Protein AF-A0A3L7PLQ2-F1 (afdb_monomer_lite)

Structure (mmCIF, N/CA/C/O backbone):
data_AF-A0A3L7PLQ2-F1
#
_entry.id   AF-A0A3L7PLQ2-F1
#
loop_
_atom_site.group_PDB
_atom_site.id
_atom_site.type_symbol
_atom_site.label_atom_id
_atom_site.label_alt_id
_atom_site.label_comp_id
_atom_site.label_asym_id
_atom_site.label_entity_id
_atom_site.label_seq_id
_atom_site.pdbx_PDB_ins_code
_atom_site.Cartn_x
_atom_site.Cartn_y
_atom_site.Cartn_z
_atom_site.occupancy
_atom_site.B_iso_or_equiv
_atom_site.auth_seq_id
_atom_site.auth_comp_id
_atom_site.auth_asym_id
_atom_site.auth_atom_id
_atom_site.pdbx_PDB_model_num
ATOM 1 N N . MET A 1 1 ? 44.039 -1.936 -49.612 1.00 65.06 1 MET A N 1
ATOM 2 C CA . MET A 1 1 ? 42.851 -1.224 -49.116 1.00 65.06 1 MET A CA 1
ATOM 3 C C . MET A 1 1 ? 43.174 0.249 -49.096 1.00 65.06 1 MET A C 1
ATOM 5 O O . MET A 1 1 ? 44.189 0.625 -48.514 1.00 65.06 1 MET A O 1
ATOM 9 N N . THR A 1 2 ? 42.388 1.055 -49.796 1.00 90.12 2 THR A N 1
ATOM 10 C CA . THR A 1 2 ? 42.508 2.514 -49.727 1.00 90.12 2 THR A CA 1
ATOM 11 C C . THR A 1 2 ? 41.952 3.009 -48.389 1.00 90.12 2 THR A C 1
ATOM 13 O O . THR A 1 2 ? 41.166 2.321 -47.739 1.00 90.12 2 THR A O 1
ATOM 16 N N . VAL A 1 3 ? 42.364 4.196 -47.938 1.00 89.31 3 VAL A N 1
ATOM 17 C CA . VAL A 1 3 ? 41.874 4.770 -46.668 1.00 89.31 3 VAL A CA 1
ATOM 18 C C . VAL A 1 3 ? 40.345 4.903 -46.673 1.00 89.31 3 VAL A C 1
ATOM 20 O O . VAL A 1 3 ? 39.710 4.678 -45.649 1.00 89.31 3 VAL A O 1
ATOM 23 N N . MET A 1 4 ? 39.750 5.203 -47.829 1.00 88.06 4 MET A N 1
ATOM 24 C CA . MET A 1 4 ? 38.302 5.347 -47.989 1.00 88.06 4 MET A CA 1
ATOM 25 C C . MET A 1 4 ? 37.549 4.025 -47.776 1.00 88.06 4 MET A C 1
ATOM 27 O O . MET A 1 4 ? 36.592 3.993 -47.009 1.00 88.06 4 MET A O 1
ATOM 31 N N . GLU A 1 5 ? 38.035 2.923 -48.356 1.00 87.88 5 GLU A N 1
ATOM 32 C CA . GLU A 1 5 ? 37.451 1.580 -48.181 1.00 87.88 5 GLU A CA 1
ATOM 33 C C . GLU A 1 5 ? 37.449 1.134 -46.713 1.00 87.88 5 GLU A C 1
ATOM 35 O O . GLU A 1 5 ? 36.520 0.470 -46.257 1.00 87.88 5 GLU A O 1
ATOM 40 N N . VAL A 1 6 ? 38.482 1.510 -45.949 1.00 90.06 6 VAL A N 1
ATOM 41 C CA . VAL A 1 6 ? 38.550 1.210 -44.511 1.00 90.06 6 VAL A CA 1
ATOM 42 C C . VAL A 1 6 ? 37.456 1.963 -43.749 1.00 90.06 6 VAL A C 1
ATOM 44 O O . VAL A 1 6 ? 36.785 1.368 -42.908 1.00 90.06 6 VAL A O 1
ATOM 47 N N . TRP A 1 7 ? 37.232 3.245 -44.053 1.00 90.62 7 TRP A N 1
ATOM 48 C CA . TRP A 1 7 ? 36.162 4.035 -43.431 1.00 90.62 7 TRP A CA 1
ATOM 49 C C . TRP A 1 7 ? 34.759 3.532 -43.795 1.00 90.62 7 TRP A C 1
ATOM 51 O O . TRP A 1 7 ? 33.880 3.511 -42.932 1.00 90.62 7 TRP A O 1
ATOM 61 N N . GLU A 1 8 ? 34.548 3.082 -45.032 1.00 88.81 8 GLU A N 1
ATOM 62 C CA . GLU A 1 8 ? 33.285 2.470 -45.463 1.00 88.81 8 GLU A CA 1
ATOM 63 C C . GLU A 1 8 ? 33.032 1.124 -44.772 1.00 88.81 8 GLU A C 1
ATOM 65 O O . GLU A 1 8 ? 31.939 0.883 -44.263 1.00 88.81 8 GLU A O 1
ATOM 70 N N . LEU A 1 9 ? 34.046 0.260 -44.665 1.00 89.94 9 LEU A N 1
ATOM 71 C CA . LEU A 1 9 ? 33.911 -1.005 -43.941 1.00 89.94 9 LEU A CA 1
ATOM 72 C C . LEU A 1 9 ? 33.568 -0.768 -42.463 1.00 89.94 9 LEU A C 1
ATOM 74 O O . LEU A 1 9 ? 32.703 -1.447 -41.910 1.00 89.94 9 LEU A O 1
ATOM 78 N N . LEU A 1 10 ? 34.218 0.210 -41.827 1.00 88.81 10 LEU A N 1
ATOM 79 C CA . LEU A 1 10 ? 33.935 0.584 -40.442 1.00 88.81 10 LEU A CA 1
ATOM 80 C C . LEU A 1 10 ? 32.506 1.112 -40.268 1.00 88.81 10 LEU A C 1
ATOM 82 O O . LEU A 1 10 ? 31.853 0.753 -39.287 1.00 88.81 10 LEU A O 1
ATOM 86 N N . SER A 1 11 ? 31.996 1.914 -41.208 1.00 88.06 11 SER A N 1
ATOM 87 C CA . SER A 1 11 ? 30.613 2.400 -41.142 1.00 88.06 11 SER A CA 1
ATOM 88 C C . SER A 1 11 ? 29.617 1.242 -41.246 1.00 88.06 11 SER A C 1
ATOM 90 O O . SER A 1 11 ? 28.710 1.155 -40.419 1.00 88.06 11 SER A O 1
ATOM 92 N N . TYR A 1 12 ? 29.847 0.279 -42.147 1.00 90.88 12 TYR A N 1
ATOM 93 C CA . TYR A 1 12 ? 29.020 -0.925 -42.239 1.00 90.88 12 TYR A CA 1
ATOM 94 C C . TYR A 1 12 ? 29.078 -1.783 -40.977 1.00 90.88 12 TYR A C 1
ATOM 96 O O . TYR A 1 12 ? 28.036 -2.243 -40.516 1.00 90.88 12 TYR A O 1
ATOM 104 N N . VAL A 1 13 ? 30.253 -1.959 -40.367 1.00 92.00 13 VAL A N 1
ATOM 105 C CA . VAL A 1 13 ? 30.382 -2.671 -39.086 1.00 92.00 13 VAL A CA 1
ATOM 106 C C . VAL A 1 13 ? 29.563 -1.978 -37.994 1.00 92.00 13 VAL A C 1
ATOM 108 O O . VAL A 1 13 ? 28.806 -2.636 -37.282 1.00 92.00 13 VAL A O 1
ATOM 111 N N . VAL A 1 14 ? 29.642 -0.651 -37.877 1.00 91.88 14 VAL A N 1
ATOM 112 C CA . VAL A 1 14 ? 28.861 0.106 -36.885 1.00 91.88 14 VAL A CA 1
ATOM 113 C C . VAL A 1 14 ? 27.360 0.035 -37.173 1.00 91.88 14 VAL A C 1
ATOM 115 O O . VAL A 1 14 ? 26.569 -0.120 -36.246 1.00 91.88 14 VAL A O 1
ATOM 118 N N . THR A 1 15 ? 26.932 0.108 -38.431 1.00 91.25 15 THR A N 1
ATOM 119 C CA . THR A 1 15 ? 25.503 0.042 -38.768 1.00 91.25 15 THR A CA 1
ATOM 120 C C . THR A 1 15 ? 24.927 -1.362 -38.581 1.00 91.25 15 THR A C 1
ATOM 122 O O . THR A 1 15 ? 23.826 -1.500 -38.057 1.00 91.25 15 THR A O 1
ATOM 125 N N . VAL A 1 16 ? 25.660 -2.409 -38.968 1.00 93.88 16 VAL A N 1
ATOM 126 C CA . VAL A 1 16 ? 25.180 -3.800 -38.912 1.00 93.88 16 VAL A CA 1
ATOM 127 C C . VAL A 1 16 ? 25.331 -4.405 -37.517 1.00 93.88 16 VAL A C 1
ATOM 129 O O . VAL A 1 16 ? 24.497 -5.209 -37.115 1.00 93.88 16 VAL A O 1
ATOM 132 N N . ILE A 1 17 ? 26.367 -4.029 -36.764 1.00 94.06 17 ILE A N 1
ATOM 133 C CA . ILE A 1 17 ? 26.634 -4.579 -35.426 1.00 94.06 17 ILE A CA 1
ATOM 134 C C . ILE A 1 17 ? 26.305 -3.553 -34.344 1.00 94.06 17 ILE A C 1
ATOM 136 O O . ILE A 1 17 ? 25.568 -3.855 -33.407 1.00 94.06 17 ILE A O 1
ATOM 140 N N . GLY A 1 18 ? 26.826 -2.334 -34.475 1.00 93.25 18 GLY A N 1
ATOM 141 C CA . GLY A 1 18 ? 26.702 -1.291 -33.455 1.00 93.25 18 GLY A CA 1
ATOM 142 C C . GLY A 1 18 ? 25.257 -0.882 -33.176 1.00 93.25 18 GLY A C 1
ATOM 143 O O . GLY A 1 18 ? 24.862 -0.849 -32.014 1.00 93.25 18 GLY A O 1
ATOM 144 N N . LEU A 1 19 ? 24.450 -0.623 -34.211 1.00 92.62 19 LEU A N 1
ATOM 145 C CA . LEU A 1 19 ? 23.057 -0.201 -34.022 1.00 92.62 19 LEU A CA 1
ATOM 146 C C . LEU A 1 19 ? 22.194 -1.316 -33.402 1.00 92.62 19 LEU A C 1
ATOM 148 O O . LEU A 1 19 ? 21.569 -1.047 -32.374 1.00 92.62 19 LEU A O 1
ATOM 152 N N . PRO A 1 20 ? 22.176 -2.567 -33.911 1.00 96.06 20 PRO A N 1
ATOM 153 C CA . PRO A 1 20 ? 21.427 -3.639 -33.254 1.00 96.06 20 PRO A CA 1
ATOM 154 C C . PRO A 1 20 ? 21.901 -3.924 -31.826 1.00 96.06 20 PRO A C 1
ATOM 156 O O . PRO A 1 20 ? 21.075 -4.180 -30.949 1.00 96.06 20 PRO A O 1
ATOM 159 N N . MET A 1 21 ? 23.210 -3.834 -31.565 1.00 96.19 21 MET A N 1
ATOM 160 C CA . MET A 1 21 ? 23.757 -3.962 -30.214 1.00 96.19 21 MET A CA 1
ATOM 161 C C . MET A 1 21 ? 23.249 -2.842 -29.300 1.00 96.19 21 MET A C 1
ATOM 163 O O . MET A 1 21 ? 22.780 -3.135 -28.206 1.00 96.19 21 MET A O 1
ATOM 167 N N . ALA A 1 22 ? 23.270 -1.586 -29.755 1.00 95.00 22 ALA A N 1
ATOM 168 C CA . ALA A 1 22 ? 22.757 -0.451 -28.991 1.00 95.00 22 ALA A CA 1
ATOM 169 C C . ALA A 1 22 ? 21.263 -0.607 -28.668 1.00 95.00 22 ALA A C 1
ATOM 171 O O . ALA A 1 22 ? 20.866 -0.417 -27.523 1.00 95.00 22 ALA A O 1
ATOM 172 N N . VAL A 1 23 ? 20.445 -1.035 -29.638 1.00 95.56 23 VAL A N 1
ATOM 173 C CA . VAL A 1 23 ? 19.015 -1.321 -29.416 1.00 95.56 23 VAL A CA 1
ATOM 174 C C . VAL A 1 23 ? 18.826 -2.454 -28.405 1.00 95.56 23 VAL A C 1
ATOM 176 O O . VAL A 1 23 ? 17.974 -2.362 -27.524 1.00 95.56 23 VAL A O 1
ATOM 179 N N . THR A 1 24 ? 19.630 -3.513 -28.496 1.00 96.00 24 THR A N 1
ATOM 180 C CA . THR A 1 24 ? 19.547 -4.656 -27.574 1.00 96.00 24 THR A CA 1
ATOM 181 C C . THR A 1 24 ? 19.904 -4.250 -26.145 1.00 96.00 24 THR A C 1
ATOM 183 O O . THR A 1 24 ? 19.178 -4.595 -25.214 1.00 96.00 24 THR A O 1
ATOM 186 N N . VAL A 1 25 ? 20.992 -3.492 -25.973 1.00 95.94 25 VAL A N 1
ATOM 187 C CA . VAL A 1 25 ? 21.407 -2.955 -24.670 1.00 95.94 25 VAL A CA 1
ATOM 188 C C . VAL A 1 25 ? 20.333 -2.025 -24.116 1.00 95.94 25 VAL A C 1
ATOM 190 O O . VAL A 1 25 ? 19.935 -2.200 -22.972 1.00 95.94 25 VAL A O 1
ATOM 193 N N . PHE A 1 26 ? 19.786 -1.127 -24.936 1.00 95.50 26 PHE A N 1
ATOM 194 C CA . PHE A 1 26 ? 18.720 -0.217 -24.521 1.00 95.50 26 PHE A CA 1
ATOM 195 C C . PHE A 1 26 ? 17.471 -0.960 -24.018 1.00 95.50 26 PHE A C 1
ATOM 197 O O . PHE A 1 26 ? 16.936 -0.636 -22.962 1.00 95.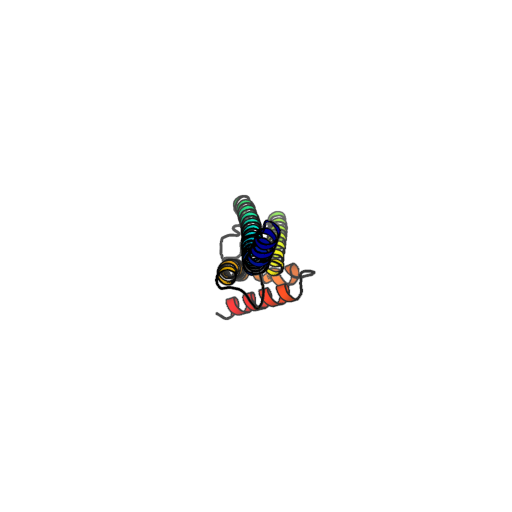50 26 PHE A O 1
ATOM 204 N N . ILE A 1 27 ? 17.021 -2.005 -24.725 1.00 94.38 27 ILE A N 1
ATOM 205 C CA . ILE A 1 27 ? 15.880 -2.828 -24.282 1.00 94.38 27 ILE A CA 1
ATOM 206 C C . ILE A 1 27 ? 16.204 -3.560 -22.972 1.00 94.38 27 ILE A C 1
ATOM 208 O O . ILE A 1 27 ? 15.334 -3.696 -22.110 1.00 94.38 27 ILE A O 1
ATOM 212 N N . TYR A 1 28 ? 17.433 -4.057 -22.819 1.00 95.00 28 TYR A N 1
ATOM 213 C CA . TYR A 1 28 ? 17.872 -4.726 -21.596 1.00 95.00 28 TYR A CA 1
ATOM 214 C C . TYR A 1 28 ? 17.909 -3.764 -20.401 1.00 95.00 28 TYR A C 1
ATOM 216 O O . TYR A 1 28 ? 17.385 -4.095 -19.338 1.00 95.00 28 TYR A O 1
ATOM 224 N N . GLU A 1 29 ? 18.470 -2.569 -20.585 1.00 94.56 29 GLU A N 1
ATOM 225 C CA . GLU A 1 29 ? 18.512 -1.518 -19.567 1.00 94.56 29 GLU A CA 1
ATOM 226 C C . GLU A 1 29 ? 17.106 -1.069 -19.175 1.00 94.56 29 GLU A C 1
ATOM 228 O O . GLU A 1 29 ? 16.800 -1.064 -17.989 1.00 94.56 29 GLU A O 1
ATOM 233 N N . GLN A 1 30 ? 16.215 -0.827 -20.141 1.00 93.00 30 GLN A N 1
ATOM 234 C CA . GLN A 1 30 ? 14.835 -0.426 -19.862 1.00 93.00 30 GLN A CA 1
ATOM 235 C C . GLN A 1 30 ? 14.058 -1.495 -19.079 1.00 93.00 30 GLN A C 1
ATOM 237 O O . GLN A 1 30 ? 13.246 -1.175 -18.213 1.00 93.00 30 GLN A O 1
ATOM 242 N N . ARG A 1 31 ? 14.286 -2.784 -19.367 1.00 90.62 31 ARG A N 1
ATOM 243 C CA . ARG A 1 31 ? 13.681 -3.874 -18.582 1.00 90.62 31 ARG A CA 1
ATOM 244 C C . ARG A 1 31 ? 14.222 -3.906 -17.157 1.00 90.62 31 ARG A C 1
ATOM 246 O O . ARG A 1 31 ? 13.443 -4.051 -16.225 1.00 90.62 31 ARG A O 1
ATOM 253 N N . LYS A 1 32 ? 15.536 -3.745 -16.997 1.00 92.44 32 LYS A N 1
ATOM 254 C CA . LYS A 1 32 ? 16.185 -3.709 -15.685 1.00 92.44 32 LYS A CA 1
ATOM 255 C C . LYS A 1 32 ? 15.736 -2.502 -14.854 1.00 92.44 32 LYS A C 1
ATOM 257 O O . LYS A 1 32 ? 15.561 -2.637 -13.651 1.00 92.44 32 LYS A O 1
ATOM 262 N N . GLU A 1 33 ? 15.564 -1.346 -15.485 1.00 91.75 33 GLU A N 1
ATOM 263 C CA . GLU A 1 33 ? 15.088 -0.122 -14.837 1.00 91.75 33 GLU A CA 1
ATOM 264 C C . GLU A 1 33 ? 13.668 -0.308 -14.299 1.00 91.75 33 GLU A C 1
ATOM 266 O O . GLU A 1 33 ? 13.448 -0.090 -13.115 1.00 91.75 33 GLU A O 1
ATOM 271 N N . ARG A 1 34 ? 12.751 -0.861 -15.104 1.00 87.00 34 ARG A N 1
ATOM 272 C CA . ARG A 1 34 ? 11.394 -1.212 -14.644 1.00 87.00 34 ARG A CA 1
ATOM 273 C C . ARG A 1 34 ? 11.397 -2.197 -13.476 1.00 87.00 34 ARG A C 1
ATOM 275 O O . ARG A 1 34 ? 10.678 -2.005 -12.503 1.00 87.00 34 ARG A O 1
ATOM 282 N N . ASP A 1 35 ? 12.225 -3.241 -13.547 1.00 87.75 35 ASP A N 1
ATOM 283 C CA . ASP A 1 35 ? 12.338 -4.220 -12.458 1.00 87.75 35 ASP A CA 1
ATOM 284 C C . ASP A 1 35 ? 12.851 -3.583 -11.151 1.00 87.75 35 ASP A C 1
ATOM 286 O O . ASP A 1 35 ? 12.477 -4.034 -10.062 1.00 87.75 35 ASP A O 1
ATOM 290 N N . ASN A 1 36 ? 13.713 -2.563 -11.258 1.00 90.56 36 ASN A N 1
ATOM 291 C CA . ASN A 1 36 ? 14.202 -1.780 -10.126 1.00 90.56 36 ASN A CA 1
ATOM 292 C C . ASN A 1 36 ? 13.118 -0.842 -9.577 1.00 90.56 36 ASN A C 1
ATOM 294 O O . ASN A 1 36 ? 12.912 -0.839 -8.368 1.00 90.56 36 ASN A O 1
ATOM 298 N N . GLU A 1 37 ? 12.402 -0.106 -10.432 1.00 89.62 37 GLU A N 1
ATOM 299 C CA . GLU A 1 37 ? 11.282 0.762 -10.028 1.00 89.62 37 GLU A CA 1
ATOM 300 C C . GLU A 1 37 ? 10.226 -0.035 -9.243 1.00 89.62 37 GLU A C 1
ATOM 302 O O . GLU A 1 37 ? 9.842 0.344 -8.136 1.00 89.62 37 GLU A O 1
ATOM 307 N N . ASP A 1 38 ? 9.836 -1.209 -9.748 1.00 89.25 38 ASP A N 1
ATOM 308 C CA . ASP A 1 38 ? 8.909 -2.119 -9.066 1.00 89.25 38 ASP A CA 1
ATOM 309 C C . ASP A 1 38 ? 9.432 -2.572 -7.690 1.00 89.25 38 ASP A C 1
ATOM 311 O O . ASP A 1 38 ? 8.666 -2.888 -6.775 1.00 89.25 38 ASP A O 1
ATOM 315 N N . GLU A 1 39 ? 10.750 -2.720 -7.546 1.00 89.88 39 GLU A N 1
ATOM 316 C CA . GLU A 1 39 ? 11.393 -3.090 -6.286 1.00 89.88 39 GLU A CA 1
ATOM 317 C C . GLU A 1 39 ? 11.435 -1.937 -5.287 1.00 89.88 39 GLU A C 1
ATOM 319 O O . GLU A 1 39 ? 11.160 -2.168 -4.109 1.00 89.88 39 GLU A O 1
ATOM 324 N N . GLU A 1 40 ? 11.689 -0.718 -5.751 1.00 93.00 40 GLU A N 1
ATOM 325 C CA . GLU A 1 40 ? 11.632 0.497 -4.939 1.00 93.00 40 GLU A CA 1
ATOM 326 C C . GLU A 1 40 ? 10.214 0.754 -4.418 1.00 93.00 40 GLU A C 1
ATOM 32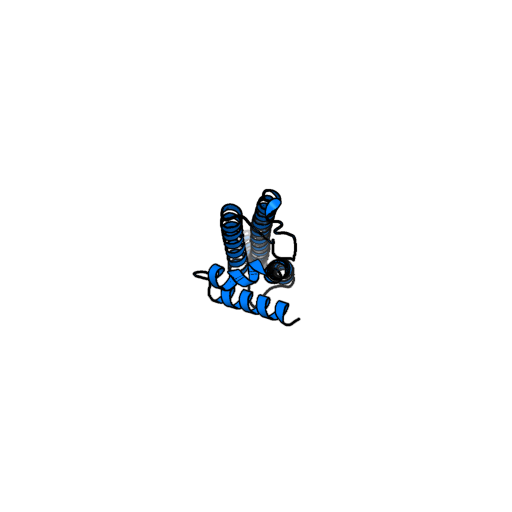8 O O . GLU A 1 40 ? 10.037 0.983 -3.221 1.00 93.00 40 GLU A O 1
ATOM 333 N N . VAL A 1 41 ? 9.187 0.623 -5.270 1.00 91.44 41 VAL A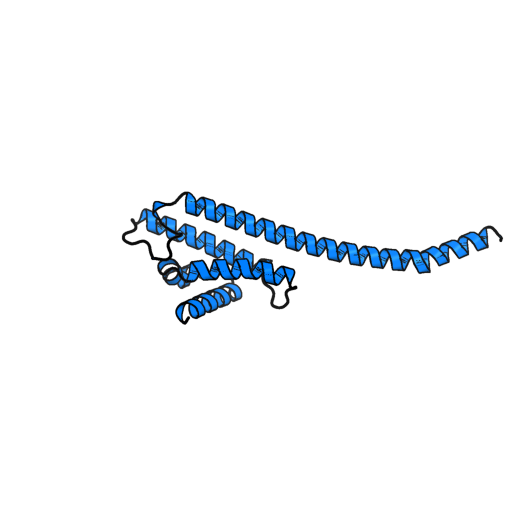 N 1
ATOM 334 C CA . VAL A 1 41 ? 7.775 0.729 -4.854 1.00 91.44 41 VAL A CA 1
ATOM 335 C C . VAL A 1 41 ? 7.456 -0.306 -3.778 1.00 91.44 41 VAL A C 1
ATOM 337 O O . VAL A 1 41 ? 6.880 0.021 -2.739 1.00 91.44 41 VAL A O 1
ATOM 340 N N . TYR A 1 42 ? 7.869 -1.558 -3.985 1.00 90.88 42 TYR A N 1
ATOM 341 C CA . TYR A 1 42 ? 7.647 -2.617 -3.006 1.00 90.88 42 TYR A CA 1
ATOM 342 C C . TYR A 1 42 ? 8.335 -2.335 -1.662 1.00 90.88 42 TYR A C 1
ATOM 344 O O . TYR A 1 42 ? 7.730 -2.560 -0.610 1.00 90.88 42 TYR A O 1
ATOM 352 N N . GLN A 1 43 ? 9.580 -1.851 -1.681 1.00 92.94 43 GLN A N 1
ATOM 353 C CA . GLN A 1 43 ? 10.312 -1.478 -0.469 1.00 92.94 43 GLN A CA 1
ATOM 354 C C . GLN A 1 43 ? 9.618 -0.324 0.257 1.00 92.94 43 GLN A C 1
ATOM 356 O O . GLN A 1 43 ? 9.342 -0.448 1.445 1.00 92.94 43 GLN A O 1
ATOM 361 N N . LEU A 1 44 ? 9.228 0.731 -0.464 1.00 95.50 44 LEU A N 1
ATOM 362 C CA . LEU A 1 44 ? 8.535 1.885 0.106 1.00 95.50 44 LEU A CA 1
ATOM 363 C C . LEU A 1 44 ? 7.220 1.491 0.792 1.00 95.50 44 LEU A C 1
ATOM 365 O O . LEU A 1 44 ? 6.941 1.927 1.909 1.00 95.50 44 LEU A O 1
ATOM 369 N N . LEU A 1 45 ? 6.413 0.650 0.14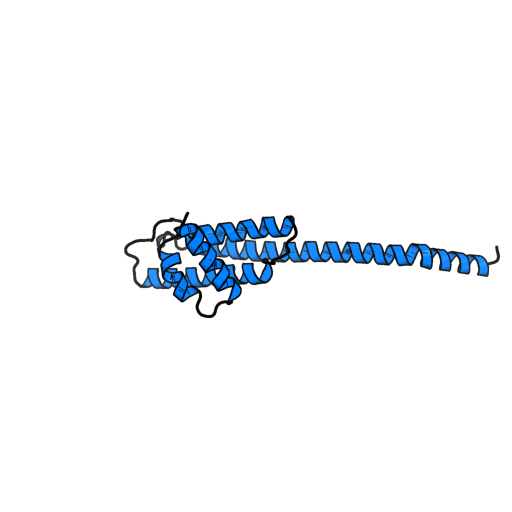0 1.00 95.88 45 LEU A N 1
ATOM 370 C CA . LEU A 1 45 ? 5.169 0.146 0.723 1.00 95.88 45 LEU A CA 1
ATOM 371 C C . LEU A 1 45 ? 5.439 -0.741 1.950 1.00 95.88 45 LEU A C 1
ATOM 373 O O . LEU A 1 45 ? 4.730 -0.648 2.953 1.00 95.88 45 LEU A O 1
ATOM 377 N N . SER A 1 46 ? 6.466 -1.592 1.885 1.00 94.12 46 SER A N 1
ATOM 378 C CA . SER A 1 46 ? 6.852 -2.473 2.995 1.00 94.12 46 SER A CA 1
ATOM 379 C C . SER A 1 46 ? 7.334 -1.678 4.211 1.00 94.12 46 SER A C 1
ATOM 381 O O . SER A 1 46 ? 6.948 -1.994 5.336 1.00 94.12 46 SER A O 1
ATOM 383 N N . ASP A 1 47 ? 8.121 -0.626 3.993 1.00 96.88 47 ASP A N 1
ATOM 384 C CA . ASP A 1 47 ? 8.598 0.274 5.043 1.00 96.88 47 ASP A CA 1
ATOM 385 C C . ASP A 1 47 ? 7.434 1.045 5.675 1.00 96.88 47 ASP A C 1
ATOM 387 O O . ASP A 1 47 ? 7.324 1.099 6.901 1.00 96.88 47 ASP A O 1
ATOM 391 N N . ALA A 1 48 ? 6.499 1.548 4.860 1.00 96.44 48 ALA A N 1
ATOM 392 C CA . ALA A 1 48 ? 5.287 2.199 5.354 1.00 96.44 48 ALA A CA 1
ATOM 393 C C . ALA A 1 48 ? 4.433 1.255 6.221 1.00 96.44 48 ALA A C 1
ATOM 395 O O . ALA A 1 48 ? 3.934 1.657 7.275 1.00 96.44 48 ALA A O 1
ATOM 396 N N . TYR A 1 49 ? 4.306 -0.019 5.832 1.00 95.81 49 TYR A N 1
ATOM 397 C CA . TYR A 1 49 ? 3.630 -1.017 6.665 1.00 95.81 49 TYR A CA 1
ATOM 398 C C . TYR A 1 49 ? 4.402 -1.329 7.946 1.00 95.81 49 TYR A C 1
ATOM 400 O O . TYR A 1 49 ? 3.811 -1.454 9.017 1.00 95.81 49 TYR A O 1
ATOM 408 N N . HIS A 1 50 ? 5.728 -1.418 7.874 1.00 96.38 50 HIS A N 1
ATOM 409 C CA . HIS A 1 50 ? 6.558 -1.627 9.052 1.00 96.38 50 HIS A CA 1
ATOM 410 C C . HIS A 1 50 ? 6.415 -0.477 10.062 1.00 96.38 50 HIS A C 1
ATOM 412 O O . HIS A 1 50 ? 6.295 -0.719 11.266 1.00 96.38 50 HIS A O 1
ATOM 418 N N . ASP A 1 51 ? 6.355 0.767 9.591 1.00 97.62 51 ASP A N 1
ATOM 419 C CA . ASP A 1 51 ? 6.113 1.934 10.438 1.00 97.62 51 ASP A CA 1
ATOM 420 C C . ASP A 1 51 ? 4.692 1.952 11.015 1.00 97.62 51 ASP A C 1
ATOM 422 O O . ASP A 1 51 ? 4.514 2.243 12.203 1.00 97.62 51 ASP A O 1
ATOM 426 N N . PHE A 1 52 ? 3.689 1.525 10.244 1.00 96.62 52 PHE A N 1
ATOM 427 C CA . PHE A 1 52 ? 2.349 1.272 10.773 1.00 96.62 52 PHE A CA 1
ATOM 428 C C . PHE A 1 52 ? 2.368 0.226 11.905 1.00 96.62 52 PHE A C 1
ATOM 430 O O . PHE A 1 52 ? 1.758 0.424 12.957 1.00 96.62 52 PHE A O 1
ATOM 437 N N . LEU A 1 53 ? 3.125 -0.866 11.759 1.00 94.62 53 LEU A N 1
ATOM 438 C CA . LEU A 1 53 ? 3.254 -1.875 12.814 1.00 94.62 53 LEU A CA 1
ATOM 439 C C . LEU A 1 53 ? 3.951 -1.332 14.070 1.00 94.62 53 LEU A C 1
ATOM 441 O O . LEU A 1 53 ? 3.577 -1.716 15.181 1.00 94.62 53 LEU A O 1
ATOM 445 N N . LYS A 1 54 ? 4.916 -0.412 13.935 1.00 96.56 54 LYS A N 1
ATOM 446 C CA . LYS A 1 54 ? 5.498 0.296 15.091 1.00 96.56 54 LYS A CA 1
ATOM 447 C C . LYS A 1 54 ? 4.452 1.147 15.809 1.00 96.56 54 LYS A C 1
ATOM 449 O O . LYS A 1 54 ? 4.423 1.146 17.039 1.00 96.56 54 LYS A O 1
ATOM 454 N N . LEU A 1 55 ? 3.577 1.830 15.068 1.00 96.12 55 LEU A N 1
ATOM 455 C CA . LEU A 1 55 ? 2.466 2.581 15.654 1.00 96.12 55 LEU A CA 1
ATOM 456 C C . LEU A 1 55 ? 1.513 1.655 16.419 1.00 96.12 55 LEU A C 1
ATOM 458 O O . LEU A 1 55 ? 1.132 1.958 17.548 1.00 96.12 55 LEU A O 1
ATOM 462 N N . VAL A 1 56 ? 1.168 0.502 15.844 1.00 94.12 56 VAL A N 1
ATOM 463 C CA . VAL A 1 56 ? 0.359 -0.518 16.525 1.00 94.12 56 VAL A CA 1
ATOM 464 C C . VAL A 1 56 ? 1.040 -0.994 17.813 1.00 94.12 56 VAL A C 1
ATOM 466 O O . VAL A 1 56 ? 0.392 -1.080 18.856 1.00 94.12 56 VAL A O 1
ATOM 469 N N . LEU A 1 57 ? 2.348 -1.260 17.768 1.00 93.69 57 LEU A N 1
ATOM 470 C CA . LEU A 1 57 ? 3.130 -1.686 18.931 1.00 93.69 57 LEU A CA 1
ATOM 471 C C . LEU A 1 57 ? 3.163 -0.618 20.037 1.00 93.69 57 LEU A C 1
ATOM 473 O O . LEU A 1 57 ? 3.152 -0.963 21.217 1.00 93.69 57 LEU A O 1
ATOM 477 N N . ALA A 1 58 ? 3.165 0.664 19.666 1.00 96.12 58 ALA A N 1
ATOM 478 C CA . ALA A 1 58 ? 3.114 1.789 20.598 1.00 96.12 58 ALA A CA 1
ATOM 479 C C . ALA A 1 58 ? 1.739 1.978 21.270 1.00 96.12 58 ALA A C 1
ATOM 481 O O . ALA A 1 58 ? 1.642 2.726 22.240 1.00 96.12 58 ALA A O 1
ATOM 482 N N . ASN A 1 59 ? 0.694 1.281 20.803 1.00 94.56 59 ASN A N 1
ATOM 483 C CA . ASN A 1 59 ? -0.667 1.328 21.351 1.00 94.56 59 ASN A CA 1
ATOM 484 C C . ASN A 1 59 ? -1.135 -0.062 21.842 1.00 94.56 59 ASN A C 1
ATOM 486 O O . ASN A 1 59 ? -2.132 -0.604 21.349 1.00 94.56 59 ASN A O 1
ATOM 490 N N . PRO A 1 60 ? -0.415 -0.688 22.796 1.00 91.62 60 PRO A N 1
ATOM 491 C CA . PRO A 1 60 ? -0.655 -2.078 23.193 1.00 91.62 60 PRO A CA 1
ATOM 492 C C . PRO A 1 60 ? -1.996 -2.286 23.909 1.00 91.62 60 PRO A C 1
ATOM 494 O O . PRO A 1 60 ? -2.562 -3.379 23.871 1.00 91.62 60 PRO A O 1
ATOM 497 N N . ASP A 1 61 ? -2.525 -1.246 24.545 1.00 91.81 61 ASP A N 1
ATOM 498 C CA . ASP A 1 61 ? -3.810 -1.250 25.239 1.00 91.81 61 ASP A CA 1
ATOM 499 C C . ASP A 1 61 ? -4.998 -1.468 24.288 1.00 91.81 61 ASP A C 1
ATOM 501 O O . ASP A 1 61 ? -5.987 -2.083 24.685 1.00 91.81 61 ASP A O 1
ATOM 505 N N . LEU A 1 62 ? -4.867 -1.074 23.015 1.00 91.62 62 LEU A N 1
ATOM 506 C CA . LEU A 1 62 ? -5.871 -1.327 21.977 1.00 91.62 62 LEU A CA 1
ATOM 507 C C . LEU A 1 62 ? -5.902 -2.786 21.504 1.00 91.62 62 LEU A C 1
ATOM 509 O O . LEU A 1 62 ? -6.871 -3.201 20.872 1.00 91.62 62 LEU A O 1
ATOM 513 N N . LYS A 1 63 ? -4.856 -3.575 21.789 1.00 89.94 63 LYS A N 1
ATOM 514 C CA . LYS A 1 63 ? -4.735 -4.999 21.419 1.00 89.94 63 LYS A CA 1
ATOM 515 C C . LYS A 1 63 ? -5.005 -5.289 19.936 1.00 89.94 63 LYS A C 1
ATOM 517 O O . LYS A 1 63 ? -5.559 -6.337 19.606 1.00 89.94 63 LYS A O 1
ATOM 522 N N . LEU A 1 64 ? -4.580 -4.400 19.037 1.00 87.75 64 LEU A N 1
ATOM 523 C CA . LEU A 1 64 ? -4.895 -4.456 17.600 1.00 87.75 64 LEU A CA 1
ATOM 524 C C . LEU A 1 64 ? -4.400 -5.728 16.886 1.00 87.75 64 LEU A C 1
ATOM 526 O O . LEU A 1 64 ? -4.976 -6.125 15.883 1.00 87.75 64 LEU A O 1
ATOM 530 N N . ARG A 1 65 ? -3.369 -6.404 17.415 1.00 84.56 65 ARG A N 1
ATOM 531 C CA . ARG A 1 65 ? -2.873 -7.694 16.887 1.00 84.56 65 ARG A CA 1
ATOM 532 C C . ARG A 1 65 ? -3.659 -8.920 17.371 1.00 84.56 65 ARG A C 1
ATOM 534 O O . ARG A 1 65 ? -3.396 -10.026 16.915 1.00 84.56 65 ARG A O 1
ATOM 541 N N . SER A 1 66 ? -4.589 -8.757 18.312 1.00 82.94 66 SER A N 1
ATOM 542 C CA . SER A 1 66 ? -5.499 -9.845 18.697 1.00 82.94 66 SER A CA 1
ATOM 543 C C . SER A 1 66 ? -6.579 -10.005 17.623 1.00 82.94 66 SER A C 1
ATOM 545 O O . SER A 1 66 ? -7.032 -9.009 17.074 1.00 82.94 66 SER A O 1
ATOM 547 N N . GLN A 1 67 ? -7.023 -11.227 17.318 1.00 75.75 67 GLN A N 1
ATOM 548 C CA . GLN A 1 67 ? -8.128 -11.400 16.358 1.00 75.75 67 GLN A CA 1
ATOM 549 C C . GLN A 1 67 ? -9.495 -11.031 16.951 1.00 75.75 67 GLN A C 1
ATOM 551 O O . GLN A 1 67 ? -10.397 -10.620 16.229 1.00 75.75 67 GLN A O 1
ATOM 556 N N . ALA A 1 68 ? -9.648 -11.149 18.272 1.00 79.12 68 ALA A N 1
ATOM 557 C CA . ALA A 1 68 ? -10.867 -10.739 18.953 1.00 79.12 68 ALA A CA 1
ATOM 558 C C . ALA A 1 68 ? -10.957 -9.209 19.044 1.00 79.12 68 ALA A C 1
ATOM 560 O O . ALA A 1 68 ? -9.956 -8.543 19.332 1.00 79.12 68 ALA A O 1
ATOM 561 N N . ALA A 1 69 ? -12.169 -8.676 18.864 1.00 79.69 69 ALA A N 1
ATOM 562 C CA . ALA A 1 69 ? -12.464 -7.278 19.153 1.00 79.69 69 ALA A CA 1
ATOM 563 C C . ALA A 1 69 ? -12.086 -6.937 20.600 1.00 79.69 69 ALA A C 1
ATOM 565 O O . ALA A 1 69 ? -12.263 -7.749 21.516 1.00 79.69 69 ALA A O 1
ATOM 566 N N . THR A 1 70 ? -11.573 -5.728 20.813 1.00 81.94 70 THR A N 1
ATOM 567 C CA . THR A 1 70 ? -11.154 -5.294 22.148 1.00 81.94 70 THR A CA 1
ATOM 568 C C . THR A 1 70 ? -12.380 -4.818 22.936 1.00 81.94 70 THR A C 1
ATOM 570 O O . THR A 1 70 ? -12.989 -3.818 22.556 1.00 81.94 70 THR A O 1
ATOM 573 N N . PRO A 1 71 ? -12.787 -5.505 24.022 1.00 80.25 71 PRO A N 1
ATOM 574 C CA . PRO A 1 71 ? -13.977 -5.117 24.771 1.00 80.25 71 PRO A CA 1
ATOM 575 C C . PRO A 1 71 ? -13.704 -3.885 25.644 1.00 80.25 71 PRO A C 1
ATOM 577 O O . PRO A 1 71 ? -12.593 -3.707 26.140 1.00 80.25 71 PRO A O 1
ATOM 580 N N . ASN A 1 72 ? -14.753 -3.099 25.911 1.00 85.62 72 ASN A N 1
ATOM 581 C CA . ASN A 1 72 ? -14.759 -2.003 26.891 1.00 85.62 72 ASN A CA 1
ATOM 582 C C . ASN A 1 72 ? -13.695 -0.910 26.658 1.00 85.62 72 ASN A C 1
ATOM 584 O O . ASN A 1 72 ? -13.098 -0.422 27.616 1.00 85.62 72 ASN A O 1
ATOM 588 N N . LEU A 1 73 ? -13.458 -0.525 25.399 1.00 89.81 73 LEU A N 1
ATOM 589 C CA . LEU A 1 73 ? -12.603 0.622 25.076 1.00 89.81 73 LEU A CA 1
ATOM 590 C C . LEU A 1 73 ? -13.201 1.926 25.625 1.00 89.81 73 LEU A C 1
ATOM 592 O O . LEU A 1 73 ? -14.409 2.147 25.503 1.00 89.81 73 LEU A O 1
ATOM 596 N N . THR A 1 74 ? -12.352 2.794 26.178 1.00 94.50 74 THR A N 1
ATOM 597 C CA . THR A 1 74 ? -12.723 4.182 26.504 1.00 94.50 74 THR A CA 1
ATOM 598 C C . THR A 1 74 ? -12.995 4.985 25.228 1.00 94.50 74 THR A C 1
ATOM 600 O O . THR A 1 74 ? -12.569 4.586 24.145 1.00 94.50 74 THR A O 1
ATOM 603 N N . GLU A 1 75 ? -13.672 6.133 25.334 1.00 94.00 75 GLU A N 1
ATOM 604 C CA . GLU A 1 75 ? -13.926 7.017 24.180 1.00 94.00 75 GLU A CA 1
ATOM 605 C C . GLU A 1 75 ? -12.620 7.414 23.471 1.00 94.00 75 GLU A C 1
ATOM 607 O O . GLU A 1 75 ? -12.494 7.230 22.263 1.00 94.00 75 GLU A O 1
ATOM 612 N N . GLU A 1 76 ? -11.599 7.821 24.231 1.00 95.12 76 GLU A N 1
ATOM 613 C CA . GLU A 1 76 ? -10.264 8.137 23.700 1.00 95.12 76 GLU A CA 1
ATOM 614 C C . GLU A 1 76 ? -9.649 6.951 22.933 1.00 95.12 76 GLU A C 1
ATOM 616 O O . GLU A 1 76 ? -9.095 7.105 21.843 1.00 95.12 76 GLU A O 1
ATOM 621 N N . GLN A 1 77 ? -9.758 5.736 23.480 1.00 94.88 77 GLN A N 1
ATOM 622 C CA . GLN A 1 77 ? -9.234 4.535 22.833 1.00 94.88 77 GLN A CA 1
ATOM 623 C C . GLN A 1 77 ? -9.998 4.189 21.552 1.00 94.88 77 GLN A C 1
ATOM 625 O O . GLN A 1 77 ? -9.386 3.728 20.588 1.00 94.88 77 GLN A O 1
ATOM 630 N N . GLN A 1 78 ? -11.315 4.410 21.527 1.00 93.31 78 GLN A N 1
ATOM 631 C CA . GLN A 1 78 ? -12.134 4.217 20.333 1.00 93.31 78 GLN A CA 1
ATOM 632 C C . GLN A 1 78 ? -11.743 5.199 19.230 1.00 93.31 78 GLN A C 1
ATOM 634 O O . GLN A 1 78 ? -11.540 4.769 18.096 1.00 93.31 78 GLN A O 1
ATOM 639 N N . GLU A 1 79 ? -11.586 6.484 19.555 1.00 94.50 79 GLU A N 1
ATOM 640 C CA . GLU A 1 79 ? -11.143 7.507 18.599 1.00 94.50 79 GLU A CA 1
ATOM 641 C C . GLU A 1 79 ? -9.762 7.171 18.035 1.00 94.50 79 GLU A C 1
ATOM 643 O O . GLU A 1 79 ? -9.569 7.131 16.820 1.00 94.50 79 GLU A O 1
ATOM 648 N N . ARG A 1 80 ? -8.807 6.824 18.904 1.00 95.50 80 ARG A N 1
ATOM 649 C CA . ARG A 1 80 ? -7.457 6.448 18.474 1.00 95.50 80 ARG A CA 1
ATOM 650 C C . ARG A 1 80 ? -7.455 5.197 17.598 1.00 95.50 80 ARG A C 1
ATOM 652 O O . ARG A 1 80 ? -6.729 5.147 16.610 1.00 95.50 80 ARG A O 1
ATOM 659 N N . MET A 1 81 ? -8.263 4.193 17.937 1.00 94.81 81 MET A N 1
ATOM 660 C CA . MET A 1 81 ? -8.407 2.985 17.123 1.00 94.81 81 MET A CA 1
ATOM 661 C C . MET A 1 81 ? -9.001 3.294 15.745 1.00 94.81 81 MET A C 1
ATOM 663 O O . MET A 1 81 ? -8.507 2.762 14.754 1.00 94.81 81 MET A O 1
ATOM 667 N N . GLN A 1 82 ? -10.012 4.166 15.668 1.00 94.38 82 GLN A N 1
ATOM 668 C CA . GLN A 1 82 ? -10.594 4.593 14.392 1.00 94.38 82 GLN A CA 1
ATOM 669 C C . GLN A 1 82 ? -9.546 5.265 13.504 1.00 94.38 82 GLN A C 1
ATOM 671 O O . GLN A 1 82 ? -9.369 4.838 12.368 1.00 94.38 82 GLN A O 1
ATOM 676 N N . VAL A 1 83 ? -8.780 6.217 14.043 1.00 96.00 83 VAL A N 1
ATOM 677 C CA . VAL A 1 83 ? -7.702 6.893 13.300 1.00 96.00 83 VAL A CA 1
ATOM 678 C C . VAL A 1 83 ? -6.640 5.893 12.828 1.00 96.00 83 VAL A C 1
ATOM 680 O O . VAL A 1 83 ? -6.161 5.974 11.699 1.00 96.00 83 VAL A O 1
ATOM 683 N N . ILE A 1 84 ? -6.286 4.905 13.658 1.00 96.38 84 ILE A N 1
ATOM 684 C CA . ILE A 1 84 ? -5.348 3.844 13.260 1.00 96.38 84 ILE A CA 1
ATOM 685 C C . ILE A 1 84 ? -5.904 3.005 12.103 1.00 96.38 84 ILE A C 1
ATOM 687 O O . ILE A 1 84 ? -5.159 2.681 11.179 1.00 96.38 84 ILE A O 1
ATOM 691 N N . PHE A 1 85 ? -7.193 2.672 12.115 1.00 96.50 85 PHE A N 1
ATOM 692 C CA . PHE A 1 85 ? -7.816 1.945 11.010 1.00 96.50 85 PHE A CA 1
ATOM 693 C C . PHE A 1 85 ? -7.937 2.779 9.734 1.00 96.50 85 PHE A C 1
ATOM 695 O O . PHE A 1 85 ? -7.728 2.234 8.654 1.00 96.50 85 PHE A O 1
ATOM 702 N N . GLU A 1 86 ? -8.202 4.081 9.839 1.00 96.38 86 GLU A N 1
ATOM 703 C CA . GLU A 1 86 ? -8.182 5.004 8.696 1.00 96.38 86 GLU A CA 1
ATOM 704 C C . GLU A 1 86 ? -6.785 5.054 8.056 1.00 96.38 86 GLU A C 1
ATOM 706 O O . GLU A 1 86 ? -6.649 4.894 6.844 1.00 96.38 86 GLU A O 1
ATOM 711 N N . MET A 1 87 ? -5.723 5.157 8.867 1.00 96.50 87 MET A N 1
ATOM 712 C CA . MET A 1 87 ? -4.341 5.093 8.368 1.00 96.50 87 MET A CA 1
ATOM 713 C C . MET A 1 87 ? -4.027 3.763 7.674 1.00 96.50 87 MET A C 1
ATOM 715 O O . MET A 1 87 ? -3.344 3.747 6.650 1.00 96.50 87 MET A O 1
ATOM 719 N N . LEU A 1 88 ? -4.520 2.647 8.217 1.00 97.00 88 LEU A N 1
ATOM 720 C CA . LEU A 1 88 ? -4.329 1.328 7.618 1.00 97.00 88 LEU A CA 1
ATOM 721 C C . LEU A 1 88 ? -5.035 1.202 6.263 1.00 97.00 88 LEU A C 1
ATOM 723 O O . LEU A 1 88 ? -4.450 0.676 5.319 1.00 97.00 88 LEU A O 1
ATOM 727 N N . ILE A 1 89 ? -6.274 1.686 6.163 1.00 97.31 89 ILE A N 1
ATOM 728 C CA . ILE A 1 89 ? -7.050 1.654 4.920 1.00 97.31 89 ILE A CA 1
ATOM 729 C C . ILE A 1 89 ? -6.376 2.493 3.837 1.00 97.31 89 ILE A C 1
ATOM 731 O O . ILE A 1 89 ? -6.172 1.978 2.743 1.00 97.31 89 ILE A O 1
ATOM 735 N N . SER A 1 90 ? -5.899 3.694 4.170 1.00 96.62 90 SER A N 1
ATOM 736 C CA . SER A 1 90 ? -5.151 4.527 3.222 1.00 96.62 90 SER A CA 1
ATOM 737 C C . SER A 1 90 ? -3.855 3.856 2.735 1.00 96.62 90 SER A C 1
ATOM 739 O O . SER A 1 90 ? -3.475 3.970 1.567 1.00 96.62 90 SER A O 1
ATOM 741 N N . LEU A 1 91 ? -3.168 3.100 3.602 1.00 97.62 91 LEU A N 1
ATOM 742 C CA . LEU A 1 91 ? -2.000 2.314 3.196 1.00 97.62 91 LEU A CA 1
ATOM 743 C C . LEU A 1 91 ? -2.379 1.171 2.243 1.00 97.62 91 LEU A C 1
ATOM 745 O O . LEU A 1 91 ? -1.672 0.933 1.263 1.00 97.62 91 LEU A O 1
ATOM 749 N N . PHE A 1 92 ? -3.479 0.469 2.516 1.00 97.75 92 PHE A N 1
ATOM 750 C CA . PHE A 1 92 ? -3.982 -0.594 1.649 1.00 97.75 92 PHE A CA 1
ATOM 751 C C . PHE A 1 92 ? -4.455 -0.077 0.295 1.00 97.75 92 PHE A C 1
ATOM 753 O O . PHE A 1 92 ? -4.128 -0.696 -0.716 1.00 97.75 92 PHE A O 1
ATOM 760 N N . GLU A 1 93 ? -5.142 1.062 0.262 1.00 97.81 93 GLU A N 1
ATOM 761 C CA . GLU A 1 93 ? -5.529 1.732 -0.976 1.00 97.81 93 GLU A CA 1
ATOM 762 C C . GLU A 1 93 ? -4.284 2.063 -1.801 1.00 97.81 93 GLU A C 1
ATOM 764 O O . GLU A 1 93 ? -4.177 1.680 -2.966 1.00 97.81 93 GLU A O 1
ATOM 769 N N . ARG A 1 94 ? -3.276 2.691 -1.183 1.00 97.12 94 ARG A N 1
ATOM 770 C CA . ARG A 1 94 ? -2.021 2.999 -1.872 1.00 97.12 94 ARG A CA 1
ATOM 771 C C . ARG A 1 94 ? -1.333 1.740 -2.396 1.00 97.12 94 ARG A C 1
ATOM 773 O O . ARG A 1 94 ? -0.834 1.757 -3.521 1.00 97.12 94 ARG A O 1
ATOM 780 N N . ALA A 1 95 ? -1.288 0.666 -1.611 1.00 97.06 95 ALA A N 1
ATOM 781 C CA . ALA A 1 95 ? -0.717 -0.601 -2.055 1.00 97.06 95 ALA A CA 1
ATOM 782 C C . ALA A 1 95 ? -1.487 -1.169 -3.254 1.00 97.06 95 ALA A C 1
ATOM 784 O O . ALA A 1 95 ? -0.863 -1.596 -4.221 1.00 97.06 95 ALA A O 1
ATOM 785 N N . TYR A 1 96 ? -2.821 -1.116 -3.232 1.00 96.88 96 TYR A N 1
ATOM 786 C CA . TYR A 1 96 ? -3.662 -1.525 -4.354 1.00 96.88 96 TYR A CA 1
ATOM 787 C C . TYR A 1 96 ? -3.359 -0.691 -5.603 1.00 96.88 96 TYR A C 1
ATOM 789 O O . TYR A 1 96 ? -2.943 -1.235 -6.617 1.00 96.88 96 TYR A O 1
ATOM 797 N N . LEU A 1 97 ? -3.429 0.636 -5.515 1.00 95.38 97 LEU A N 1
ATOM 798 C CA . LEU A 1 97 ? -3.237 1.521 -6.667 1.00 95.38 97 LEU A CA 1
ATOM 799 C C . LEU A 1 97 ? -1.831 1.463 -7.288 1.00 95.38 97 LEU A C 1
ATOM 801 O O . LEU A 1 97 ? -1.666 1.828 -8.449 1.00 95.38 97 LEU A O 1
ATOM 805 N N . THR A 1 98 ? -0.811 1.062 -6.524 1.00 94.00 98 THR A N 1
ATOM 806 C CA . THR A 1 98 ? 0.591 1.084 -6.988 1.00 94.00 98 THR A CA 1
ATOM 807 C C . THR A 1 98 ? 1.181 -0.290 -7.274 1.00 94.00 98 THR A C 1
ATOM 809 O O . THR A 1 98 ? 2.119 -0.380 -8.061 1.00 94.00 98 THR A O 1
ATOM 812 N N . ALA A 1 99 ? 0.667 -1.352 -6.650 1.00 93.38 99 ALA A N 1
ATOM 813 C CA . ALA A 1 99 ? 1.203 -2.702 -6.791 1.00 93.38 99 ALA A CA 1
ATOM 814 C C . ALA A 1 99 ? 0.200 -3.706 -7.376 1.00 93.38 99 ALA A C 1
ATOM 816 O O . ALA A 1 99 ? 0.636 -4.791 -7.768 1.00 93.38 99 ALA A O 1
ATOM 817 N N . PHE A 1 100 ? -1.102 -3.389 -7.430 1.00 94.81 100 PHE A N 1
ATOM 818 C CA . PHE A 1 100 ? -2.105 -4.258 -8.043 1.00 94.81 100 PHE A CA 1
ATOM 819 C C . PHE A 1 100 ? -2.249 -4.013 -9.553 1.00 94.81 100 PHE A C 1
ATOM 821 O O . PHE A 1 100 ? -2.277 -2.878 -10.013 1.00 94.81 100 PHE A O 1
ATOM 828 N N . ASP A 1 101 ? -2.368 -5.099 -10.317 1.00 92.75 101 ASP A N 1
ATOM 829 C CA . ASP A 1 101 ? -2.662 -5.123 -11.750 1.00 92.75 101 ASP A CA 1
ATOM 830 C C . ASP A 1 101 ? -3.318 -6.477 -12.080 1.00 92.75 101 ASP A C 1
ATOM 832 O O . ASP A 1 101 ? -2.962 -7.511 -11.503 1.00 92.75 101 ASP A O 1
ATOM 836 N N . ASP A 1 102 ? -4.243 -6.502 -13.038 1.00 90.31 102 ASP A N 1
ATOM 837 C CA . ASP A 1 102 ? -4.846 -7.741 -13.543 1.00 90.31 102 ASP A CA 1
ATOM 838 C C . ASP A 1 102 ? -3.815 -8.662 -14.225 1.00 90.31 102 ASP A C 1
ATOM 840 O O . ASP A 1 102 ? -4.020 -9.874 -14.352 1.00 90.31 102 ASP A O 1
ATOM 844 N N . ARG A 1 103 ? -2.702 -8.098 -14.710 1.00 92.50 103 ARG A N 1
ATOM 845 C CA . ARG A 1 103 ? -1.655 -8.780 -15.479 1.00 92.50 103 ARG A CA 1
ATOM 846 C C . ARG A 1 103 ? -0.286 -8.615 -14.834 1.00 92.50 103 ARG A C 1
ATOM 848 O O . ARG A 1 103 ? 0.597 -7.937 -15.351 1.00 92.50 103 ARG A O 1
ATOM 855 N N . MET A 1 104 ? -0.076 -9.345 -13.749 1.00 90.94 104 MET A N 1
ATOM 856 C CA . MET A 1 104 ? 1.210 -9.383 -13.056 1.00 90.94 104 MET A CA 1
ATOM 857 C C . MET A 1 104 ? 2.171 -10.445 -13.593 1.00 90.94 104 MET A C 1
ATOM 859 O O . MET A 1 104 ? 1.790 -11.555 -13.973 1.00 90.94 104 MET A O 1
ATOM 863 N N . THR A 1 105 ? 3.465 -10.144 -13.510 1.00 91.75 105 THR A N 1
ATOM 864 C CA . THR A 1 105 ? 4.519 -11.165 -13.544 1.00 91.75 105 THR A CA 1
ATOM 865 C C . THR A 1 105 ? 4.476 -12.035 -12.283 1.00 91.75 105 THR A C 1
ATOM 867 O O . THR A 1 105 ? 3.964 -11.635 -11.240 1.00 91.75 105 THR A O 1
ATOM 870 N N . VAL A 1 106 ? 5.114 -13.210 -12.318 1.00 91.81 106 VAL A N 1
ATOM 871 C CA . VAL A 1 106 ? 5.219 -14.096 -11.139 1.00 91.81 106 VAL A CA 1
ATOM 872 C C . VAL A 1 106 ? 5.873 -13.390 -9.938 1.00 91.81 106 VAL A C 1
ATOM 874 O O . VAL A 1 106 ? 5.514 -13.663 -8.793 1.00 91.81 106 VAL A O 1
ATOM 877 N N . LYS A 1 107 ? 6.830 -12.478 -10.170 1.00 89.75 107 LYS A N 1
ATOM 878 C CA . LYS A 1 107 ? 7.501 -11.713 -9.101 1.00 89.75 107 LYS A CA 1
ATOM 879 C C . LYS A 1 107 ? 6.536 -10.713 -8.454 1.00 89.75 107 LYS A C 1
ATOM 881 O O . LYS A 1 107 ? 6.447 -10.682 -7.230 1.00 89.75 107 LYS A O 1
ATOM 886 N N . GLN A 1 108 ? 5.801 -9.949 -9.263 1.00 91.69 108 GLN A N 1
ATOM 887 C CA . GLN A 1 108 ? 4.793 -8.991 -8.792 1.00 91.69 108 GLN A CA 1
ATOM 888 C C . GLN A 1 108 ? 3.654 -9.702 -8.052 1.00 91.69 108 GLN A C 1
ATOM 890 O O . GLN A 1 108 ? 3.335 -9.330 -6.929 1.00 91.69 108 GLN A O 1
ATOM 895 N N . GLN A 1 109 ? 3.146 -10.808 -8.601 1.00 94.00 109 GLN A N 1
ATOM 896 C CA . GLN A 1 109 ? 2.081 -11.591 -7.974 1.00 94.00 109 GLN A CA 1
ATOM 897 C C . GLN A 1 109 ? 2.477 -12.099 -6.581 1.00 94.00 109 GLN A C 1
ATOM 899 O O . GLN A 1 109 ? 1.698 -12.006 -5.638 1.00 94.00 109 GLN A O 1
ATOM 904 N N . ARG A 1 110 ? 3.716 -12.581 -6.412 1.00 92.00 110 ARG A N 1
ATOM 905 C CA . ARG A 1 110 ? 4.234 -12.984 -5.091 1.00 92.00 110 ARG A CA 1
ATOM 906 C C . ARG A 1 110 ? 4.280 -11.827 -4.094 1.00 92.00 110 ARG A C 1
ATOM 908 O O . ARG A 1 110 ? 3.998 -12.048 -2.924 1.00 92.00 110 ARG A O 1
ATOM 915 N N . ARG A 1 111 ? 4.645 -10.620 -4.536 1.00 92.44 111 ARG A N 1
ATOM 916 C CA . ARG A 1 111 ? 4.647 -9.417 -3.687 1.00 92.44 111 ARG A CA 1
ATOM 917 C C . ARG A 1 111 ? 3.225 -9.005 -3.314 1.00 92.44 111 ARG A C 1
ATOM 919 O O . ARG A 1 111 ? 2.981 -8.676 -2.158 1.00 92.44 111 ARG A O 1
ATOM 926 N N . TRP A 1 112 ? 2.300 -9.068 -4.271 1.00 95.56 112 TRP A N 1
ATOM 927 C CA . TRP A 1 112 ? 0.890 -8.776 -4.041 1.00 95.56 112 TRP A CA 1
ATOM 928 C C . TRP A 1 112 ? 0.245 -9.756 -3.061 1.00 95.56 112 TRP A C 1
ATOM 930 O O . TRP A 1 112 ? -0.508 -9.331 -2.195 1.00 95.56 112 TRP A O 1
ATOM 940 N N . HIS A 1 113 ? 0.593 -11.046 -3.121 1.00 94.50 113 HIS A N 1
ATOM 941 C CA . HIS A 1 113 ? 0.083 -12.034 -2.167 1.00 94.50 113 HIS A CA 1
ATOM 942 C C . HIS A 1 113 ? 0.345 -11.651 -0.706 1.00 94.50 113 HIS A C 1
ATOM 944 O O . HIS A 1 113 ? -0.543 -11.822 0.119 1.00 94.50 113 HIS A O 1
ATOM 950 N N . SER A 1 114 ? 1.502 -11.061 -0.391 1.00 93.50 114 SER A N 1
ATOM 951 C CA . SER A 1 114 ? 1.766 -10.555 0.962 1.00 93.50 114 SER A CA 1
ATOM 952 C C . SER A 1 114 ? 0.772 -9.464 1.378 1.00 93.50 114 SER A C 1
ATOM 954 O O . SER A 1 114 ? 0.299 -9.460 2.510 1.00 93.50 114 SER A O 1
ATOM 956 N N . TRP A 1 115 ? 0.439 -8.547 0.465 1.00 96.50 115 TRP A N 1
ATOM 957 C CA . TRP A 1 115 ? -0.550 -7.493 0.711 1.00 96.50 115 TRP A CA 1
ATOM 958 C C . TRP A 1 115 ? -1.958 -8.054 0.860 1.00 96.50 115 TRP A C 1
ATOM 960 O O . TRP A 1 115 ? -2.667 -7.661 1.785 1.00 96.50 115 TRP A O 1
ATOM 970 N N . ASP A 1 116 ? -2.334 -9.001 0.003 1.00 96.38 116 ASP A N 1
ATOM 971 C CA . ASP A 1 116 ? -3.611 -9.705 0.093 1.00 96.38 116 ASP A CA 1
ATOM 972 C C . ASP A 1 116 ? -3.763 -10.406 1.451 1.00 96.38 116 ASP A C 1
ATOM 974 O O . ASP A 1 116 ? -4.773 -10.231 2.132 1.00 96.38 116 ASP A O 1
ATOM 978 N N . ASP A 1 117 ? -2.723 -11.111 1.903 1.00 95.12 117 ASP A N 1
ATOM 979 C CA . ASP A 1 117 ? -2.696 -11.783 3.204 1.00 95.12 117 ASP A CA 1
ATOM 980 C C . ASP A 1 117 ? -2.812 -10.794 4.373 1.00 95.12 117 ASP A C 1
ATOM 982 O O . ASP A 1 117 ? -3.539 -11.057 5.337 1.00 95.12 117 ASP A O 1
ATOM 986 N N . PHE A 1 118 ? -2.143 -9.637 4.296 1.00 94.69 118 PHE A N 1
ATOM 987 C CA . PHE A 1 118 ? -2.289 -8.588 5.306 1.00 94.69 118 PHE A CA 1
ATOM 988 C C . PHE A 1 118 ? -3.722 -8.058 5.346 1.00 94.69 118 PHE A C 1
ATOM 990 O O . PHE A 1 118 ? -4.316 -8.007 6.422 1.00 94.69 118 PHE A O 1
ATOM 997 N N . MET A 1 119 ? -4.313 -7.718 4.197 1.00 96.31 119 MET A N 1
ATOM 998 C CA . MET A 1 119 ? -5.703 -7.254 4.137 1.00 96.31 119 MET A CA 1
ATOM 999 C C . MET A 1 119 ? -6.656 -8.301 4.722 1.00 96.31 119 MET A C 1
ATOM 1001 O O . MET A 1 119 ? -7.498 -7.954 5.553 1.00 96.31 119 MET A O 1
ATOM 1005 N N . ARG A 1 120 ? -6.473 -9.583 4.367 1.00 95.44 120 ARG A N 1
ATOM 1006 C CA . ARG A 1 120 ? -7.235 -10.722 4.907 1.00 95.44 120 ARG A CA 1
ATOM 1007 C C . ARG A 1 120 ? -7.129 -10.830 6.426 1.00 95.44 120 ARG A C 1
ATOM 1009 O O . ARG A 1 120 ? -8.146 -11.017 7.092 1.00 95.44 120 ARG A O 1
ATOM 1016 N N . GLU A 1 121 ? -5.932 -10.683 6.997 1.00 93.12 121 GLU A N 1
ATOM 1017 C CA . GLU A 1 121 ? -5.737 -10.717 8.453 1.00 93.12 121 GLU A CA 1
ATOM 1018 C C . GLU A 1 121 ? -6.577 -9.642 9.163 1.00 93.12 121 GLU A C 1
ATOM 1020 O O . GLU A 1 121 ? -7.223 -9.933 10.172 1.00 93.12 121 GLU A O 1
ATOM 1025 N N . TRP A 1 122 ? -6.619 -8.424 8.620 1.00 93.75 122 TRP A N 1
ATOM 1026 C CA . TRP A 1 122 ? -7.353 -7.315 9.229 1.00 93.75 122 TRP A CA 1
ATOM 1027 C C . TRP A 1 122 ? -8.868 -7.412 9.038 1.00 93.75 122 TRP A C 1
ATOM 1029 O O . TRP A 1 122 ? -9.606 -7.170 9.993 1.00 93.75 122 TRP A O 1
ATOM 1039 N N . VAL A 1 123 ? -9.364 -7.837 7.869 1.00 94.31 123 VAL A N 1
ATOM 1040 C CA . VAL A 1 123 ? -10.820 -7.992 7.650 1.00 94.31 123 VAL A CA 1
ATOM 1041 C C . VAL A 1 123 ? -11.448 -9.120 8.473 1.00 94.31 123 VAL A C 1
ATOM 1043 O O . VAL A 1 123 ? -12.654 -9.083 8.728 1.00 94.31 123 VAL A O 1
ATOM 1046 N N . ARG A 1 124 ? -10.655 -10.096 8.941 1.00 91.94 124 ARG A N 1
ATOM 1047 C CA . ARG A 1 124 ? -11.120 -11.124 9.891 1.00 91.94 124 ARG A CA 1
ATOM 1048 C C . ARG A 1 124 ? -11.479 -10.545 11.257 1.00 91.94 124 ARG A C 1
ATOM 1050 O O . ARG A 1 124 ? -12.304 -11.123 11.962 1.00 91.94 124 ARG A O 1
ATOM 1057 N N . ARG A 1 125 ? -10.878 -9.419 11.645 1.00 91.31 125 ARG A N 1
ATOM 1058 C CA . ARG A 1 125 ? -11.107 -8.795 12.950 1.00 91.31 125 ARG A CA 1
ATOM 1059 C C . ARG A 1 125 ? -12.487 -8.124 12.983 1.00 91.31 125 ARG A C 1
ATOM 1061 O O . ARG A 1 125 ? -12.844 -7.359 12.088 1.00 91.31 125 ARG A O 1
ATOM 1068 N N . ASP A 1 126 ? -13.278 -8.413 14.016 1.00 89.75 126 ASP A N 1
ATOM 1069 C CA . ASP A 1 126 ? -14.694 -8.011 14.082 1.00 89.75 126 ASP A CA 1
ATOM 1070 C C . ASP A 1 126 ? -14.929 -6.498 14.113 1.00 89.75 126 ASP A C 1
ATOM 1072 O O . ASP A 1 126 ? -15.795 -5.991 13.399 1.00 89.75 126 ASP A O 1
ATOM 1076 N N . ASP A 1 127 ? -14.158 -5.767 14.913 1.00 90.81 127 ASP A N 1
ATOM 1077 C CA . ASP A 1 127 ? -14.283 -4.312 15.013 1.00 90.81 127 ASP A CA 1
ATOM 1078 C C . ASP A 1 127 ? -13.844 -3.617 13.712 1.00 90.81 127 ASP A C 1
ATOM 1080 O O . ASP A 1 127 ? -14.566 -2.745 13.228 1.00 90.81 127 ASP A O 1
ATOM 1084 N N . PHE A 1 128 ? -12.755 -4.063 13.083 1.00 93.75 128 PHE A N 1
ATOM 1085 C CA . PHE A 1 128 ? -12.313 -3.572 11.776 1.00 93.75 128 PHE A CA 1
ATOM 1086 C C . PHE A 1 128 ? -13.377 -3.809 10.698 1.00 93.75 128 PHE A C 1
ATOM 1088 O O . PHE A 1 128 ? -13.785 -2.872 10.013 1.00 93.75 128 PHE A O 1
ATOM 1095 N N . TYR A 1 129 ? -13.904 -5.035 10.600 1.00 91.94 129 TYR A N 1
ATOM 1096 C CA . TYR A 1 129 ? -14.979 -5.371 9.663 1.00 91.94 129 TYR A CA 1
ATOM 1097 C C . TYR A 1 129 ? -16.227 -4.505 9.876 1.00 91.94 129 TYR A C 1
ATOM 1099 O O . TYR A 1 129 ? -16.820 -4.017 8.915 1.00 91.94 129 TYR A O 1
ATOM 1107 N N . SER A 1 130 ? -16.627 -4.287 11.133 1.00 91.19 130 SER A N 1
ATOM 1108 C CA . SER A 1 130 ? -17.810 -3.480 11.456 1.00 91.19 130 SER A CA 1
ATOM 1109 C C . SER A 1 130 ? -17.658 -2.008 11.060 1.00 91.19 130 SER A C 1
ATOM 1111 O O . SER A 1 130 ? -18.638 -1.367 10.679 1.00 91.19 130 SER A O 1
ATOM 1113 N N . LEU A 1 131 ? -16.429 -1.484 11.107 1.00 93.25 131 LEU A N 1
ATOM 1114 C CA . LEU A 1 131 ? -16.101 -0.110 10.733 1.00 93.25 131 LEU A CA 1
ATOM 1115 C C . LEU A 1 131 ? -15.835 0.045 9.232 1.00 93.25 131 LEU A C 1
ATOM 1117 O O . LEU A 1 131 ? -15.940 1.157 8.715 1.00 93.25 131 LEU A O 1
ATOM 1121 N N . LEU A 1 132 ? -15.571 -1.051 8.516 1.00 94.50 132 LEU A N 1
ATOM 1122 C CA . LEU A 1 132 ? -15.229 -1.060 7.095 1.00 94.50 132 LEU A CA 1
ATOM 1123 C C . LEU A 1 132 ? -16.178 -0.218 6.212 1.00 94.50 132 LEU A C 1
ATOM 1125 O O . LEU A 1 132 ? -15.681 0.554 5.397 1.00 94.50 132 LEU A O 1
ATOM 1129 N N . PRO A 1 133 ? -17.522 -0.249 6.368 1.00 94.12 133 PRO A N 1
ATOM 1130 C CA . PRO A 1 133 ? -18.408 0.584 5.549 1.00 94.12 133 PRO A CA 1
ATOM 1131 C C . PRO A 1 133 ? -18.192 2.092 5.710 1.00 94.12 133 PRO A C 1
ATOM 1133 O O . PRO A 1 133 ? -18.480 2.836 4.775 1.00 94.12 133 PRO A O 1
ATOM 1136 N N . ARG A 1 134 ? -17.734 2.536 6.888 1.00 94.75 134 ARG A N 1
ATOM 1137 C CA . ARG A 1 134 ? -17.371 3.932 7.160 1.00 94.75 134 ARG A CA 1
ATOM 1138 C C . ARG A 1 134 ? -15.959 4.229 6.666 1.00 94.75 134 ARG A C 1
ATOM 1140 O O . ARG A 1 134 ? -15.763 5.271 6.060 1.00 94.75 134 ARG A O 1
ATOM 1147 N N . LEU A 1 135 ? -15.015 3.319 6.906 1.00 94.81 135 LEU A N 1
ATOM 1148 C CA . LEU A 1 135 ? -13.615 3.500 6.515 1.00 94.81 135 LEU A CA 1
ATOM 1149 C C . LEU A 1 135 ? -13.432 3.601 4.993 1.00 94.81 135 LEU A C 1
ATOM 1151 O O . LEU A 1 135 ? -12.543 4.302 4.546 1.00 94.81 135 LEU A O 1
ATOM 1155 N N . LEU A 1 136 ? -14.284 2.940 4.202 1.00 95.56 136 LEU A N 1
ATOM 1156 C CA . LEU A 1 136 ? -14.233 2.985 2.733 1.00 95.56 136 LEU A CA 1
ATOM 1157 C C . LEU A 1 136 ? -14.964 4.190 2.115 1.00 95.56 136 LEU A C 1
ATOM 1159 O O . LEU A 1 136 ? -15.218 4.212 0.912 1.00 95.56 136 LEU A O 1
ATOM 1163 N N . GLN A 1 137 ? -15.409 5.162 2.915 1.00 93.12 137 GLN A N 1
ATOM 1164 C CA . GLN A 1 137 ? -16.079 6.343 2.374 1.00 93.12 137 GLN A CA 1
ATOM 1165 C C . GLN A 1 137 ? -15.055 7.325 1.809 1.00 93.12 137 GLN A C 1
ATOM 1167 O O . GLN A 1 137 ? -14.325 7.955 2.563 1.00 93.12 137 GLN A O 1
ATOM 1172 N N . GLY A 1 138 ? -15.075 7.512 0.489 1.00 91.75 138 GLY A N 1
ATOM 1173 C CA . GLY A 1 138 ? -14.177 8.443 -0.201 1.00 91.75 138 GLY A CA 1
ATOM 1174 C C . GLY A 1 138 ? -12.894 7.805 -0.733 1.00 91.75 138 GLY A C 1
ATOM 1175 O O . GLY A 1 138 ? -12.177 8.480 -1.464 1.00 91.75 138 GLY A O 1
ATOM 1176 N N . GLU A 1 139 ? -12.661 6.528 -0.426 1.00 95.00 139 GLU A N 1
ATOM 1177 C CA . GLU A 1 139 ? -11.600 5.711 -1.019 1.00 95.00 139 GLU A CA 1
ATOM 1178 C C . GLU A 1 139 ? -11.939 5.333 -2.470 1.00 95.00 139 GLU A C 1
ATOM 1180 O O . GLU A 1 139 ? -13.099 5.393 -2.901 1.00 95.00 139 GLU A O 1
ATOM 1185 N N . ASP A 1 140 ? -10.928 4.892 -3.211 1.00 97.31 140 ASP A N 1
ATOM 1186 C CA . ASP A 1 140 ? -11.061 4.380 -4.568 1.00 97.31 140 ASP A CA 1
ATOM 1187 C C . ASP A 1 140 ? -12.133 3.277 -4.683 1.00 97.31 140 ASP A C 1
ATOM 1189 O O . ASP A 1 140 ? -12.302 2.419 -3.805 1.00 97.31 140 ASP A O 1
ATOM 1193 N N . ALA A 1 141 ? -12.891 3.316 -5.782 1.00 96.38 141 ALA A N 1
ATOM 1194 C CA . ALA A 1 141 ? -14.036 2.437 -5.991 1.00 96.38 141 ALA A CA 1
ATOM 1195 C C . ALA A 1 141 ? -13.611 0.979 -6.222 1.00 96.38 141 ALA A C 1
ATOM 1197 O O . ALA A 1 141 ? -14.235 0.074 -5.658 1.00 96.38 141 ALA A O 1
ATOM 1198 N N . ASP A 1 142 ? -12.540 0.760 -6.987 1.00 97.12 142 ASP A N 1
ATOM 1199 C CA . ASP A 1 142 ? -12.046 -0.576 -7.318 1.00 97.12 142 ASP A CA 1
ATOM 1200 C C . ASP A 1 142 ? -11.397 -1.216 -6.084 1.00 97.12 142 ASP A C 1
ATOM 1202 O O . ASP A 1 142 ? -11.689 -2.368 -5.747 1.00 97.12 142 ASP A O 1
ATOM 1206 N N . PHE A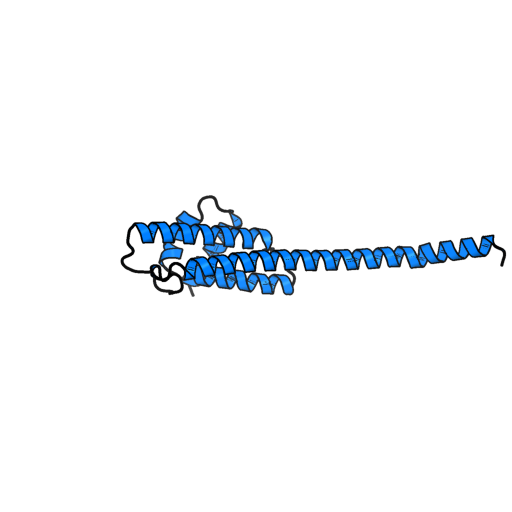 1 143 ? -10.604 -0.447 -5.332 1.00 97.69 143 PHE A N 1
ATOM 1207 C CA . PHE A 1 143 ? -10.080 -0.874 -4.033 1.00 97.69 143 PHE A CA 1
ATOM 1208 C C . PHE A 1 143 ? -11.206 -1.197 -3.037 1.00 97.69 143 PHE A C 1
ATOM 1210 O O . PHE A 1 143 ? -11.188 -2.237 -2.368 1.00 97.69 143 PHE A O 1
ATOM 1217 N N . SER A 1 144 ? -12.224 -0.336 -2.958 1.00 97.44 144 SER A N 1
ATOM 1218 C CA . SER A 1 144 ? -13.381 -0.543 -2.085 1.00 97.44 144 SER A CA 1
ATOM 1219 C C . SER A 1 144 ? -14.135 -1.828 -2.419 1.00 97.44 144 SER A C 1
ATOM 1221 O O . SER A 1 144 ? -14.582 -2.534 -1.511 1.00 97.44 144 SER A O 1
ATOM 1223 N N . GLU A 1 145 ? -14.298 -2.155 -3.701 1.00 96.88 145 GLU A N 1
ATOM 1224 C CA . GLU A 1 145 ? -14.891 -3.422 -4.126 1.00 96.88 145 GLU A CA 1
ATOM 1225 C C . GLU A 1 145 ? -13.985 -4.607 -3.771 1.00 96.88 145 GLU A C 1
ATOM 1227 O O . GLU A 1 145 ? -14.460 -5.598 -3.201 1.00 96.88 145 GLU A O 1
ATOM 1232 N N . TYR A 1 146 ? -12.681 -4.480 -4.028 1.00 97.19 146 TYR A N 1
ATOM 1233 C CA . TYR A 1 146 ? -11.679 -5.500 -3.736 1.00 97.19 146 TYR A CA 1
ATOM 1234 C C . TYR A 1 146 ? -11.709 -5.928 -2.266 1.00 97.19 146 TYR A C 1
ATOM 1236 O O . TYR A 1 146 ? -11.900 -7.108 -1.956 1.00 97.19 146 TYR A O 1
ATOM 1244 N N . ILE A 1 147 ? -11.594 -4.973 -1.343 1.00 97.12 147 ILE A N 1
ATOM 1245 C CA . ILE A 1 147 ? -11.539 -5.271 0.090 1.00 97.12 147 ILE A CA 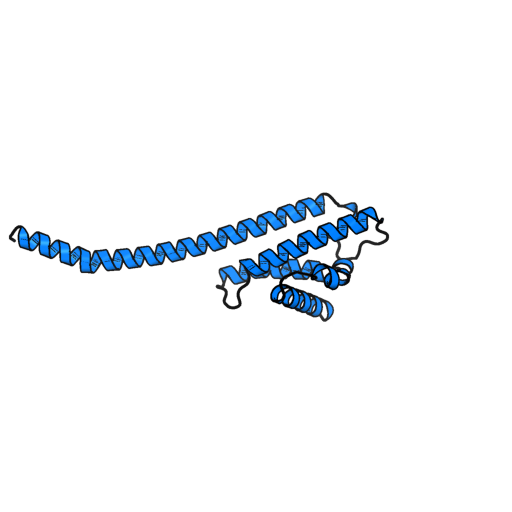1
ATOM 1246 C C . ILE A 1 147 ? -12.892 -5.745 0.638 1.00 97.12 147 ILE A C 1
ATOM 1248 O O . ILE A 1 147 ? -12.930 -6.605 1.518 1.00 97.12 147 ILE A O 1
ATOM 1252 N N . ARG A 1 148 ? -14.023 -5.270 0.089 1.00 96.25 148 ARG A N 1
ATOM 1253 C CA . ARG A 1 148 ? -15.358 -5.799 0.434 1.00 96.25 148 ARG A CA 1
ATOM 1254 C C . ARG A 1 148 ? -15.510 -7.255 0.009 1.00 96.25 148 ARG A C 1
ATOM 1256 O O . ARG A 1 148 ? -16.097 -8.043 0.753 1.00 96.25 148 ARG A O 1
ATOM 1263 N N . ARG A 1 149 ? -14.987 -7.623 -1.165 1.00 96.38 149 ARG A N 1
ATOM 1264 C CA . ARG A 1 149 ? -14.961 -9.014 -1.631 1.00 96.38 149 ARG A CA 1
ATOM 1265 C C . ARG A 1 149 ? -14.121 -9.878 -0.694 1.00 96.38 149 ARG A C 1
ATOM 1267 O O . ARG A 1 149 ? -14.644 -10.879 -0.209 1.00 96.38 149 ARG A O 1
ATOM 1274 N N . LEU A 1 150 ? -12.897 -9.454 -0.368 1.00 96.12 150 LEU A N 1
ATOM 1275 C CA . LEU A 1 150 ? -12.038 -10.153 0.598 1.00 96.12 150 LEU A CA 1
ATOM 1276 C C . LEU A 1 150 ? -12.740 -10.354 1.943 1.00 96.12 150 LEU A C 1
ATOM 1278 O O . LEU A 1 150 ? -12.801 -11.464 2.465 1.00 96.12 150 LEU A O 1
ATOM 1282 N N . ALA A 1 151 ? -13.338 -9.292 2.480 1.00 95.00 151 ALA A N 1
ATOM 1283 C CA . ALA A 1 151 ? -14.048 -9.339 3.749 1.00 95.00 151 ALA A CA 1
ATOM 1284 C C . ALA A 1 151 ? -15.219 -10.336 3.728 1.00 95.00 151 ALA A C 1
ATOM 1286 O O . ALA A 1 151 ? -15.467 -11.025 4.715 1.00 95.00 151 ALA A O 1
ATOM 1287 N N . LYS A 1 152 ? -15.934 -10.451 2.603 1.00 94.44 152 LYS A N 1
ATOM 1288 C CA . LYS A 1 152 ? -17.016 -11.429 2.435 1.00 94.44 152 LYS A CA 1
ATOM 1289 C C . LYS A 1 152 ? -16.493 -12.864 2.328 1.00 94.44 152 LYS A C 1
ATOM 1291 O O . LYS A 1 152 ? -17.108 -13.764 2.900 1.00 94.44 152 LYS A O 1
ATOM 1296 N N . GLU A 1 153 ? -15.393 -13.079 1.609 1.00 95.00 153 GLU A N 1
ATOM 1297 C CA . GLU A 1 153 ? -14.738 -14.389 1.489 1.00 95.00 153 GLU A CA 1
ATOM 1298 C C . GLU A 1 153 ? -14.332 -14.922 2.867 1.00 95.00 153 GLU A C 1
ATOM 1300 O O . GLU A 1 153 ? -14.740 -16.018 3.239 1.00 95.00 153 GLU A O 1
ATOM 1305 N N . GLU A 1 154 ? -13.642 -14.106 3.666 1.00 93.31 154 GLU A N 1
ATOM 1306 C CA . GLU A 1 154 ? -13.169 -14.487 5.006 1.00 93.31 154 GLU A CA 1
ATOM 1307 C C . GLU A 1 154 ? -14.297 -14.711 6.025 1.00 93.31 154 GLU A C 1
ATOM 1309 O O . GLU A 1 154 ? -14.088 -15.354 7.048 1.00 93.31 154 GLU A O 1
ATOM 1314 N N . ARG A 1 155 ? -15.502 -14.186 5.770 1.00 86.31 155 ARG A N 1
ATOM 1315 C CA . ARG A 1 155 ? -16.691 -14.414 6.613 1.00 86.31 155 ARG A CA 1
ATOM 1316 C C . ARG A 1 155 ? -17.498 -15.643 6.213 1.00 86.31 155 ARG A C 1
ATOM 1318 O O . ARG A 1 155 ? -18.344 -16.084 6.988 1.00 86.31 155 ARG A O 1
ATOM 1325 N N . THR A 1 156 ? -17.301 -16.125 4.990 1.00 82.81 156 THR A N 1
ATOM 1326 C CA . THR A 1 156 ? -18.029 -17.277 4.440 1.00 82.81 156 THR A CA 1
ATOM 1327 C C . THR A 1 156 ? -17.191 -18.560 4.501 1.00 82.81 156 THR A C 1
ATOM 1329 O O . THR A 1 156 ? -17.763 -19.646 4.416 1.00 82.81 156 THR A O 1
ATOM 1332 N N . ALA A 1 157 ? -15.866 -18.432 4.626 1.00 69.06 157 ALA A N 1
ATOM 1333 C CA . ALA A 1 157 ? -14.915 -19.523 4.849 1.00 69.06 157 ALA A CA 1
ATOM 1334 C C . ALA A 1 157 ? -14.987 -20.074 6.283 1.00 69.06 157 ALA A C 1
ATOM 1336 O O . ALA A 1 157 ? -14.845 -21.310 6.427 1.00 69.06 157 ALA A O 1
#

Secondary structure (DSSP, 8-state):
--HHHHHHHHHHHIIIIIHHHHHHHHHHHHHHHHHHHHHHHHHHHHHHHHHHHHHHHH-GGG-TTSSS--TT--HHHHHHHHHHHHHHHHHHHHHHHHH--SS--HHHHHHHHHHHHHHHHHHTSHHHHHHHHHHTSSS-HHHHHHHHHHHHHHHH-

Foldseek 3Di:
DDPVVVVVVVVCCCVVPVVVVVVVVVVVVVVVVVVVVLVVLLVVLVVLVVVLVVVVVVPVQCVLQDLEHRPDDDPVSVVVVLVSLLSVLVSLLSCCVNLDDPDDDPVSVVSVVVSLVVLLSQLSRDVSVVCLVVSCVPGDPVSNVVSVVSSVVSVVD

pLDDT: mean 92.66, std 4.9, range [65.06, 97.81]

Radius of gyration: 25.43 Å; chains: 1; bounding box: 61×28×77 Å

Sequence (157 aa):
MTVMEVWELLSYVVTVIGLPMAVTVFIYEQRKERDNEDEEVYQLLSDAYHDFLKLVLANPDLKLRSQAATPNLTEEQQERMQVIFEMLISLFERAYLTAFDDRMTVKQQRRWHSWDDFMREWVRRDDFYSLLPRLLQGEDADFSEYIRRLAKEERTA